Protein AF-A0A420HFD3-F1 (afdb_monomer_lite)

pLDDT: mean 81.08, std 15.09, range [28.8, 96.5]

Sequence (174 aa):
MPPNLTHLLQPLDVVIFQPLKHYRAKAIDIMVRDGLTNITKIELLGCIQEVRKKAFKVDTIRSAFKKTSIWSYNPHVVLAKIDERLAKSITPPPSECLMSSSPISTSVTLRQIWKVGSSIESVVRPGVTLTPDTVRDINRFIKWGISNTAELVQVKRDLRKTKYAERIQKTRWA

Secondary structure (DSSP, 8-state):
--TT-HHHH-HIIIIIHHHHHHHHHHHHHHHHHTT-----HHHHHHHHHHHHHHH--HHHHHHHHHHTTTTTT-HHHHHHHHHHHHHHT-PPP-----S----------HHHHHHHHHHHHHH-STT----HHHHHHHHHHHHHHHHHHHHHHHHHHHHHHHHHHHHHHHHH--

Radius of gyration: 27.76 Å; chains: 1; bounding box: 63×57×55 Å

Foldseek 3Di:
DDPPCCCQQPLCNVFQVVLLVVLLVVLVVVCVVVVNPDCDPVNSVVCNVVSCVRRDDPVSSVVSCVRSCVPVNDCVSSVVVVVVVVVVPPPPDPPPPDDDDDDPPDQDDPVVLVVLVVVLVVQVDPDHDQDPVSVVSVVVNVVNVVSNVVVVVVVVVVVVVVVVVVVVVVVVVD

Structure (mmCIF, N/CA/C/O backbone):
data_AF-A0A420HFD3-F1
#
_entry.id   AF-A0A420HFD3-F1
#
loop_
_atom_site.group_PDB
_atom_site.id
_atom_site.type_symbol
_atom_site.label_atom_id
_atom_site.label_alt_id
_atom_site.label_comp_id
_atom_site.label_asym_id
_atom_site.label_entity_id
_atom_site.label_seq_id
_atom_site.pdbx_PDB_ins_code
_atom_site.Cartn_x
_atom_site.Cartn_y
_atom_site.Cartn_z
_atom_site.occupancy
_atom_site.B_iso_or_equiv
_atom_site.auth_seq_id
_atom_site.auth_comp_id
_atom_site.auth_asym_id
_atom_site.auth_atom_id
_atom_site.pdbx_PDB_model_num
ATOM 1 N N . MET A 1 1 ? 15.062 -16.643 -8.423 1.00 75.44 1 MET A N 1
ATOM 2 C CA . MET A 1 1 ? 14.569 -15.410 -9.082 1.00 75.44 1 MET A CA 1
ATOM 3 C C . MET A 1 1 ? 15.715 -14.413 -9.131 1.00 75.44 1 MET A C 1
ATOM 5 O O . MET A 1 1 ? 16.463 -14.375 -8.160 1.00 75.44 1 MET A O 1
ATOM 9 N N . PRO A 1 2 ? 15.875 -13.652 -10.223 1.00 82.12 2 PRO A N 1
ATOM 10 C CA . PRO A 1 2 ? 16.925 -12.644 -10.326 1.00 82.12 2 PRO A CA 1
ATOM 11 C C . PRO A 1 2 ? 16.711 -11.493 -9.319 1.00 82.12 2 PRO A C 1
ATOM 13 O O . PRO A 1 2 ? 15.564 -11.205 -8.952 1.00 82.12 2 PRO A O 1
ATOM 16 N N . PRO A 1 3 ? 17.795 -10.850 -8.847 1.00 86.38 3 PRO A N 1
ATOM 17 C CA . PRO A 1 3 ? 17.723 -9.774 -7.861 1.00 8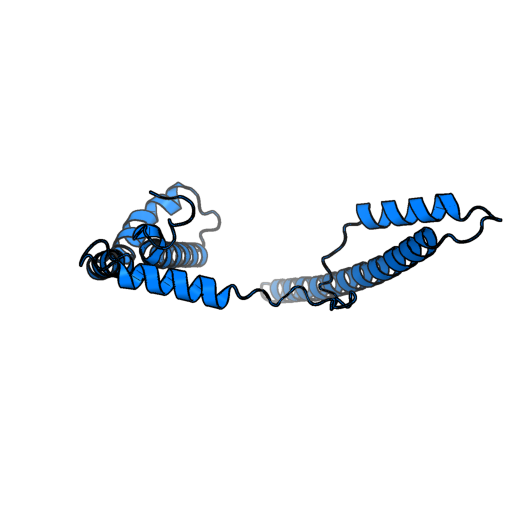6.38 3 PRO A CA 1
ATOM 18 C C . PRO A 1 3 ? 16.981 -8.551 -8.414 1.00 86.38 3 PRO A C 1
ATOM 20 O O . PRO A 1 3 ? 16.960 -8.312 -9.618 1.00 86.38 3 PRO A O 1
ATOM 23 N N . ASN A 1 4 ? 16.357 -7.774 -7.523 1.00 84.50 4 ASN A N 1
ATOM 24 C CA . ASN A 1 4 ? 15.633 -6.529 -7.825 1.00 84.50 4 ASN A CA 1
ATOM 25 C C . ASN A 1 4 ? 14.451 -6.638 -8.806 1.00 84.50 4 ASN A C 1
ATOM 27 O O . ASN A 1 4 ? 13.870 -5.617 -9.141 1.00 84.50 4 ASN A O 1
ATOM 31 N N . LEU A 1 5 ? 14.036 -7.835 -9.227 1.00 87.25 5 LEU A N 1
ATOM 32 C CA . LEU A 1 5 ? 12.932 -8.037 -10.181 1.00 87.25 5 LEU A CA 1
ATOM 33 C C . LEU A 1 5 ? 11.638 -8.559 -9.537 1.00 87.25 5 LEU A C 1
ATOM 35 O O . LEU A 1 5 ? 10.672 -8.879 -10.233 1.00 87.25 5 LEU A O 1
ATOM 39 N N . THR A 1 6 ? 11.589 -8.620 -8.205 1.00 90.75 6 THR A N 1
ATOM 40 C CA . THR A 1 6 ? 10.418 -9.063 -7.430 1.00 90.75 6 THR A CA 1
ATOM 41 C C . THR A 1 6 ? 9.153 -8.296 -7.813 1.00 90.75 6 THR A C 1
ATOM 43 O O . THR A 1 6 ? 8.145 -8.899 -8.169 1.00 90.75 6 THR A O 1
ATOM 46 N N . HIS A 1 7 ? 9.259 -6.974 -7.897 1.00 88.81 7 HIS A N 1
ATOM 47 C CA . HIS A 1 7 ? 8.175 -6.055 -8.241 1.00 88.81 7 HIS A CA 1
ATOM 48 C C . HIS A 1 7 ? 7.683 -6.138 -9.701 1.00 88.81 7 HIS A C 1
ATOM 50 O O . HIS A 1 7 ? 6.783 -5.390 -10.082 1.00 88.81 7 HIS A O 1
ATOM 56 N N . LEU A 1 8 ? 8.284 -6.988 -10.542 1.00 89.31 8 LEU A N 1
ATOM 57 C CA . LEU A 1 8 ? 7.834 -7.262 -11.915 1.00 89.31 8 LEU A CA 1
ATOM 58 C C . LEU A 1 8 ? 7.387 -8.707 -12.092 1.00 89.31 8 LEU A C 1
ATOM 60 O O . LEU A 1 8 ? 6.406 -8.967 -12.788 1.00 89.31 8 LEU A O 1
ATOM 64 N N . LEU A 1 9 ? 8.122 -9.637 -11.487 1.00 90.44 9 LEU A N 1
ATOM 65 C CA . LEU A 1 9 ? 7.956 -11.063 -11.728 1.00 90.44 9 LEU A CA 1
ATOM 66 C C . LEU A 1 9 ? 7.081 -11.745 -10.679 1.00 90.44 9 LEU A C 1
ATOM 68 O O . LEU A 1 9 ? 6.551 -12.812 -10.961 1.00 90.44 9 LEU A O 1
ATOM 72 N N . GLN A 1 10 ? 6.892 -11.168 -9.489 1.00 92.94 10 GLN A N 1
ATOM 73 C CA . GLN A 1 10 ? 6.108 -11.810 -8.433 1.00 92.94 10 GLN A CA 1
ATOM 74 C C . GLN A 1 10 ? 4.644 -11.350 -8.472 1.00 92.94 10 GLN A C 1
ATOM 76 O O . GLN A 1 10 ? 4.360 -10.195 -8.147 1.00 92.94 10 GLN A O 1
ATOM 81 N N . PRO A 1 11 ? 3.676 -12.241 -8.787 1.00 92.94 11 PRO A N 1
ATOM 82 C CA . PRO A 1 11 ? 2.254 -11.878 -8.875 1.00 92.94 11 PRO A CA 1
ATOM 83 C C . PRO A 1 11 ? 1.725 -11.274 -7.576 1.00 92.94 11 PRO A C 1
ATOM 85 O O . PRO A 1 11 ? 0.856 -10.397 -7.572 1.00 92.94 11 PRO A O 1
ATOM 88 N N . LEU A 1 12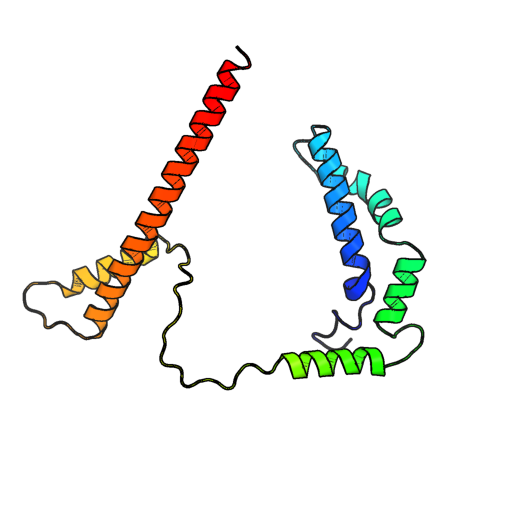 ? 2.285 -11.753 -6.464 1.00 94.00 12 LEU A N 1
ATOM 89 C CA . LEU A 1 12 ? 1.929 -11.321 -5.130 1.00 94.00 12 LEU A CA 1
ATOM 90 C C . LEU A 1 12 ? 2.257 -9.837 -4.910 1.00 94.00 12 LEU A C 1
ATOM 92 O O . LEU A 1 12 ? 1.408 -9.101 -4.413 1.00 94.00 12 LEU A O 1
ATOM 96 N N . ASP A 1 13 ? 3.437 -9.396 -5.351 1.00 92.88 13 ASP A N 1
ATOM 97 C CA . ASP A 1 13 ? 3.896 -8.012 -5.215 1.00 92.88 13 ASP A CA 1
ATOM 98 C C . ASP A 1 13 ? 3.242 -7.084 -6.252 1.00 92.88 13 ASP A C 1
ATOM 100 O O . ASP A 1 13 ? 2.779 -5.996 -5.918 1.00 92.88 13 ASP A O 1
ATOM 104 N N . VAL A 1 14 ? 3.093 -7.553 -7.498 1.00 90.81 14 VAL A N 1
ATOM 105 C CA . VAL A 1 14 ? 2.553 -6.749 -8.611 1.00 90.81 14 VAL A CA 1
ATOM 106 C C . VAL A 1 14 ? 1.066 -6.431 -8.458 1.00 90.81 14 VAL A C 1
ATOM 108 O O . VAL A 1 14 ? 0.621 -5.368 -8.891 1.00 90.81 14 VAL A O 1
ATOM 111 N N . VAL A 1 15 ? 0.269 -7.355 -7.911 1.00 93.56 15 VAL A N 1
ATOM 112 C CA . VAL A 1 15 ? -1.198 -7.204 -7.904 1.00 93.56 15 VAL A CA 1
ATOM 113 C C . VAL A 1 15 ? -1.838 -7.503 -6.563 1.00 93.56 15 VAL A C 1
ATOM 115 O O . VAL A 1 15 ? -2.754 -6.786 -6.190 1.00 93.56 15 VAL A O 1
ATOM 118 N N . ILE A 1 16 ? -1.425 -8.548 -5.846 1.00 94.69 16 ILE A N 1
ATOM 119 C CA . ILE A 1 16 ? -2.224 -9.086 -4.729 1.00 94.69 16 ILE A CA 1
ATOM 120 C C . ILE A 1 16 ? -2.005 -8.305 -3.423 1.00 94.69 16 ILE A C 1
ATOM 122 O O . ILE A 1 16 ? -2.946 -8.113 -2.648 1.00 94.69 16 ILE A O 1
ATOM 126 N N . PHE A 1 17 ? -0.796 -7.804 -3.164 1.00 94.69 17 PHE A N 1
ATOM 127 C CA . PHE A 1 17 ? -0.513 -7.061 -1.936 1.00 94.69 17 PHE A CA 1
ATOM 128 C C . PHE A 1 17 ? -1.200 -5.699 -1.869 1.00 94.69 17 PHE A C 1
ATOM 130 O O . PHE A 1 17 ? -1.524 -5.250 -0.771 1.00 94.69 17 PHE A O 1
ATOM 137 N N . GLN A 1 18 ? -1.485 -5.057 -3.001 1.00 94.31 18 GLN A N 1
ATOM 138 C CA . GLN A 1 18 ? -2.229 -3.796 -3.026 1.00 94.31 18 GLN A CA 1
ATOM 139 C C . GLN A 1 18 ? -3.657 -3.928 -2.441 1.00 94.31 18 GLN A C 1
ATOM 141 O O . GLN A 1 18 ? -3.950 -3.247 -1.454 1.00 94.31 18 GLN A O 1
ATOM 146 N N . PRO A 1 19 ? -4.551 -4.796 -2.960 1.00 95.75 19 PRO A N 1
ATOM 147 C CA . PRO A 1 19 ? -5.878 -5.000 -2.393 1.00 95.75 19 PRO A CA 1
ATOM 148 C C . PRO A 1 19 ? -5.809 -5.593 -0.985 1.00 95.75 19 PRO A C 1
ATOM 150 O O . PRO A 1 19 ? -6.621 -5.223 -0.142 1.00 95.75 19 PRO A O 1
ATOM 153 N N . LEU A 1 20 ? -4.821 -6.444 -0.680 1.00 95.69 20 LEU A N 1
ATOM 154 C CA . LEU A 1 20 ? -4.632 -6.958 0.678 1.00 95.69 20 LEU A CA 1
ATOM 155 C C . LEU A 1 20 ? -4.367 -5.828 1.686 1.00 95.69 20 LEU A C 1
ATOM 157 O O . LEU A 1 20 ? -5.021 -5.774 2.727 1.00 95.69 20 LEU A O 1
ATOM 161 N N . LYS A 1 21 ? -3.450 -4.903 1.365 1.00 95.31 21 LYS A N 1
ATOM 162 C CA . LYS A 1 21 ? -3.168 -3.711 2.182 1.00 95.31 21 LYS A CA 1
ATOM 163 C C . LYS A 1 21 ? -4.408 -2.829 2.313 1.00 95.31 21 LYS A C 1
ATOM 165 O O . LYS A 1 21 ? -4.725 -2.403 3.419 1.00 95.31 21 LYS A O 1
ATOM 170 N N . HIS A 1 22 ? -5.133 -2.611 1.214 1.00 96.19 22 HIS A N 1
ATOM 171 C CA . HIS A 1 22 ? -6.353 -1.806 1.204 1.00 96.19 22 HIS A CA 1
ATOM 172 C C . HIS A 1 22 ? -7.445 -2.388 2.114 1.00 96.19 22 HIS A C 1
ATOM 174 O O . HIS A 1 22 ? -7.942 -1.698 3.001 1.00 96.19 22 HIS A O 1
ATOM 180 N N . TYR A 1 23 ? -7.801 -3.664 1.945 1.00 96.50 23 TYR A N 1
ATOM 181 C CA . TYR A 1 23 ? -8.852 -4.290 2.748 1.00 96.50 23 TYR A CA 1
ATOM 182 C C . TYR A 1 23 ? -8.451 -4.460 4.209 1.00 96.50 23 TYR A C 1
ATOM 184 O O . TYR A 1 23 ? -9.307 -4.336 5.081 1.00 96.50 23 TYR A O 1
ATOM 192 N N . ARG A 1 24 ? -7.163 -4.683 4.490 1.00 94.94 24 ARG A N 1
ATOM 193 C CA . ARG A 1 24 ? -6.641 -4.662 5.857 1.00 94.94 24 ARG A CA 1
ATOM 194 C C . ARG A 1 24 ? -6.822 -3.288 6.498 1.00 94.94 24 ARG A C 1
ATOM 196 O O . ARG A 1 24 ? -7.348 -3.212 7.601 1.00 94.94 24 ARG A O 1
ATOM 203 N N . ALA A 1 25 ? -6.397 -2.222 5.821 1.00 94.44 25 ALA A N 1
ATOM 204 C CA . ALA A 1 25 ? -6.552 -0.859 6.325 1.00 94.44 25 ALA A CA 1
ATOM 205 C C . ALA A 1 25 ? -8.031 -0.519 6.555 1.00 94.44 25 ALA A C 1
ATOM 207 O O . ALA A 1 25 ? -8.375 0.041 7.586 1.00 94.44 25 ALA A O 1
ATOM 208 N N . LYS A 1 26 ? -8.913 -0.951 5.645 1.00 95.69 26 LYS A N 1
ATOM 209 C CA . LYS A 1 26 ? -10.364 -0.794 5.791 1.00 95.69 26 LYS A CA 1
ATOM 210 C C . LYS A 1 26 ? -10.931 -1.558 6.991 1.00 95.69 26 LYS A C 1
ATOM 212 O O . LYS A 1 26 ? -11.787 -1.026 7.683 1.00 95.69 26 LYS A O 1
ATOM 217 N N . ALA A 1 27 ? -10.488 -2.793 7.234 1.00 93.94 27 ALA A N 1
ATOM 218 C CA . ALA A 1 27 ? -10.927 -3.567 8.396 1.00 93.94 27 ALA A CA 1
ATOM 219 C C . ALA A 1 27 ? -10.497 -2.893 9.707 1.00 93.94 27 ALA A C 1
ATOM 221 O O . ALA A 1 27 ? -11.308 -2.749 10.612 1.00 93.94 27 ALA A O 1
ATOM 222 N N . ILE A 1 28 ? -9.254 -2.409 9.759 1.00 92.94 28 ILE A N 1
ATOM 223 C CA . ILE A 1 28 ? -8.730 -1.638 10.890 1.00 92.94 28 ILE A CA 1
ATOM 224 C C . ILE A 1 28 ? -9.542 -0.355 11.113 1.00 92.94 28 ILE A C 1
ATOM 226 O O . ILE A 1 28 ? -9.924 -0.081 12.243 1.00 92.94 28 ILE A O 1
ATOM 230 N N . ASP A 1 29 ? -9.845 0.402 10.056 1.00 93.56 29 ASP A N 1
ATOM 231 C CA . ASP A 1 29 ? -10.634 1.638 10.159 1.00 93.56 29 ASP A CA 1
ATOM 232 C C . ASP A 1 29 ? -12.033 1.383 10.742 1.00 93.56 29 ASP A C 1
ATOM 234 O O . ASP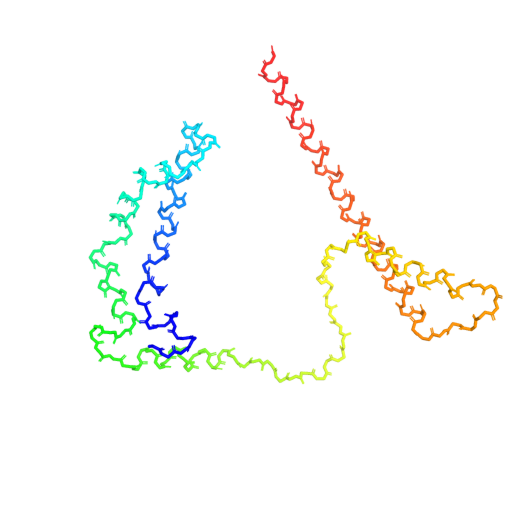 A 1 29 ? -12.487 2.130 11.601 1.00 93.56 29 ASP A O 1
ATOM 238 N N . ILE A 1 30 ? -12.693 0.294 10.335 1.00 92.69 30 ILE A N 1
ATOM 239 C CA . ILE A 1 30 ? -13.993 -0.106 10.896 1.00 92.69 30 ILE A CA 1
ATOM 240 C C . ILE A 1 30 ? -13.860 -0.432 12.388 1.00 92.69 30 ILE A C 1
ATOM 242 O O . ILE A 1 30 ? -14.603 0.116 13.192 1.00 92.69 30 ILE A O 1
ATOM 246 N N . MET A 1 31 ? -12.869 -1.242 12.773 1.00 91.50 31 MET A N 1
ATOM 247 C CA . MET A 1 31 ? -12.643 -1.605 14.178 1.00 91.50 31 MET A CA 1
ATOM 248 C C . MET A 1 31 ? -12.392 -0.375 15.060 1.00 91.50 31 MET A C 1
ATOM 250 O O . MET A 1 31 ? -12.934 -0.276 16.156 1.00 91.50 31 MET A O 1
ATOM 254 N N . VAL A 1 32 ? -11.612 0.594 14.570 1.00 93.06 32 VAL A N 1
ATOM 255 C CA . VAL A 1 32 ? -11.369 1.855 15.288 1.00 93.06 32 VAL A CA 1
ATOM 256 C C . VAL A 1 32 ? -12.661 2.661 15.446 1.00 93.06 32 VAL A C 1
ATOM 258 O O . VAL A 1 32 ? -12.906 3.214 16.518 1.00 93.06 32 VAL A O 1
ATOM 261 N N . ARG A 1 33 ? -13.510 2.716 14.411 1.00 93.12 33 ARG A N 1
ATOM 262 C CA . ARG A 1 33 ? -14.812 3.407 14.468 1.00 93.12 33 ARG A CA 1
ATOM 263 C C . ARG A 1 33 ? -15.797 2.746 15.428 1.00 93.12 33 ARG A C 1
ATOM 265 O O . ARG A 1 33 ? -16.564 3.462 16.062 1.00 93.12 33 ARG A O 1
ATOM 272 N N . ASP A 1 34 ? -15.725 1.428 15.584 1.00 91.75 34 ASP A N 1
ATOM 273 C CA . ASP A 1 34 ? -16.541 0.658 16.533 1.00 91.75 34 ASP A CA 1
ATOM 274 C C . ASP A 1 34 ? -16.057 0.800 17.995 1.00 91.75 34 ASP A C 1
ATOM 276 O O . ASP A 1 34 ? -16.592 0.164 18.901 1.00 91.75 34 ASP A O 1
ATOM 280 N N . GLY A 1 35 ? -15.058 1.655 18.253 1.00 89.81 35 GLY A N 1
ATOM 281 C CA . GLY A 1 35 ? -14.574 1.981 19.597 1.00 89.81 35 GLY A CA 1
ATOM 282 C C . GLY A 1 35 ? -13.382 1.146 20.060 1.00 89.81 35 GLY A C 1
ATOM 283 O O . GLY A 1 35 ? -12.978 1.237 21.221 1.00 89.81 35 GLY A O 1
ATOM 284 N N . LEU A 1 36 ? -12.780 0.351 19.170 1.00 88.25 36 LEU A N 1
ATOM 285 C CA . LEU A 1 36 ? -11.609 -0.450 19.499 1.00 88.25 36 LEU A CA 1
ATOM 286 C C . LEU A 1 36 ? -10.354 0.436 19.562 1.00 88.25 36 LEU A C 1
ATOM 288 O O . LEU A 1 36 ? -9.794 0.844 18.545 1.00 88.25 36 LEU A O 1
ATOM 292 N N . THR A 1 37 ? -9.896 0.732 20.777 1.00 85.00 37 THR A N 1
ATOM 293 C CA . THR A 1 37 ? -8.749 1.626 21.022 1.00 85.00 37 THR A CA 1
ATOM 294 C C . THR A 1 37 ? -7.395 0.941 20.847 1.00 85.00 37 THR A C 1
ATOM 296 O O . THR A 1 37 ? -6.421 1.597 20.485 1.00 85.00 37 THR A O 1
ATOM 299 N N . ASN A 1 38 ? -7.326 -0.378 21.062 1.00 86.62 38 ASN A N 1
ATOM 300 C CA . ASN A 1 38 ? -6.100 -1.167 20.967 1.00 86.62 38 ASN A CA 1
ATOM 301 C C . ASN A 1 38 ? -6.279 -2.358 20.023 1.00 86.62 38 ASN A C 1
ATOM 303 O O . ASN A 1 38 ? -6.890 -3.366 20.373 1.00 86.62 38 ASN A O 1
ATOM 307 N N . ILE A 1 39 ? -5.681 -2.271 18.835 1.00 87.38 39 ILE A N 1
ATOM 308 C CA . ILE A 1 39 ? -5.661 -3.380 17.877 1.00 87.38 39 ILE A CA 1
ATOM 309 C C . ILE A 1 39 ? -4.499 -4.304 18.228 1.00 87.38 39 ILE A C 1
ATOM 311 O O . ILE A 1 39 ? -3.339 -4.037 17.909 1.00 87.38 39 ILE A O 1
ATOM 315 N N . THR A 1 40 ? -4.817 -5.407 18.896 1.00 90.88 40 THR A N 1
ATOM 316 C CA . THR A 1 40 ? -3.839 -6.446 19.226 1.00 90.88 40 THR A CA 1
ATOM 317 C C . THR A 1 40 ? -3.703 -7.466 18.092 1.00 90.88 40 THR A C 1
ATOM 319 O O . THR A 1 40 ? -4.419 -7.446 17.087 1.00 90.88 40 THR A O 1
ATOM 322 N N . LYS A 1 41 ? -2.770 -8.412 18.248 1.00 91.06 41 LYS A N 1
ATOM 323 C CA . LYS A 1 41 ? -2.597 -9.524 17.303 1.00 91.06 41 LYS A CA 1
ATOM 324 C C . LYS A 1 41 ? -3.878 -10.357 17.140 1.00 91.06 41 LYS A C 1
ATOM 326 O O . LYS A 1 41 ? -4.104 -10.873 16.052 1.00 91.06 41 LYS A O 1
ATOM 331 N N . ILE A 1 42 ? -4.698 -10.476 18.188 1.00 91.19 42 ILE A N 1
ATOM 332 C CA . ILE A 1 42 ? -5.938 -11.268 18.177 1.00 91.19 42 ILE A CA 1
ATOM 333 C C . ILE A 1 42 ? -6.958 -10.632 17.232 1.00 91.19 42 ILE A C 1
ATOM 335 O O . ILE A 1 42 ? -7.450 -11.298 16.330 1.00 91.19 42 ILE A O 1
ATOM 339 N N . GLU A 1 43 ? -7.171 -9.327 17.360 1.00 88.94 43 GLU A N 1
ATOM 340 C CA . GLU A 1 43 ? -8.068 -8.533 16.510 1.00 88.94 43 GLU A CA 1
ATOM 341 C C . GLU A 1 43 ? -7.655 -8.594 15.039 1.00 88.94 43 GLU A C 1
ATOM 343 O O . GLU A 1 43 ? -8.458 -8.813 14.125 1.00 88.94 43 GLU A O 1
ATOM 348 N N . LEU A 1 44 ? -6.345 -8.500 14.804 1.00 88.56 44 LEU A N 1
ATOM 349 C CA . LEU A 1 44 ? -5.799 -8.656 13.469 1.00 88.56 44 LEU A CA 1
ATOM 350 C C . LEU A 1 44 ? -6.047 -10.062 12.897 1.00 88.56 44 LEU A C 1
ATOM 352 O O . LEU A 1 44 ? -6.352 -10.198 11.711 1.00 88.56 44 LEU A O 1
ATOM 356 N N . LEU A 1 45 ? -5.884 -11.108 13.709 1.00 92.94 45 LEU A N 1
ATOM 357 C CA . LEU A 1 45 ? -6.154 -12.485 13.296 1.00 92.94 45 LEU A CA 1
ATOM 358 C C . LEU A 1 45 ? -7.652 -12.726 13.076 1.00 92.94 45 LEU A C 1
ATOM 360 O O . LEU A 1 45 ? -8.001 -13.450 12.147 1.00 92.94 45 LEU A O 1
ATOM 364 N N . GLY A 1 46 ? -8.525 -12.073 13.846 1.00 91.75 46 GLY A N 1
ATOM 365 C CA . GLY A 1 46 ? -9.976 -12.148 13.680 1.00 91.75 46 GLY A CA 1
ATOM 366 C C . GLY A 1 46 ? -10.436 -11.651 12.310 1.00 91.75 46 GLY A C 1
ATOM 367 O O . GLY A 1 46 ? -11.253 -12.292 11.653 1.00 91.75 46 GLY A O 1
ATOM 368 N N . CYS A 1 47 ? -9.849 -10.560 11.808 1.00 92.31 47 CYS A N 1
ATOM 369 C CA . CYS A 1 47 ? -10.227 -10.007 10.505 1.00 92.31 47 CYS A CA 1
ATOM 370 C C . CYS A 1 47 ? -9.432 -10.571 9.308 1.00 92.31 47 CYS A C 1
ATOM 37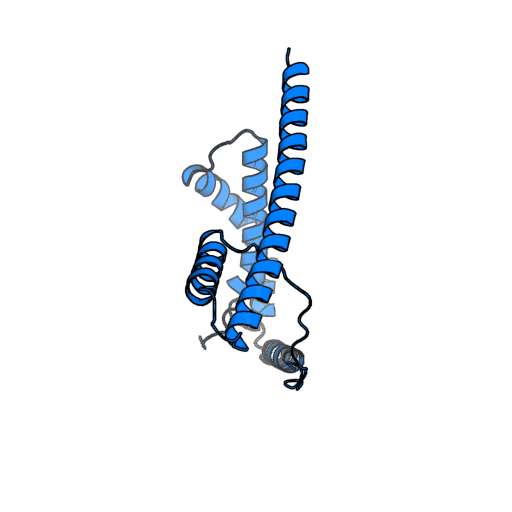2 O O . CYS A 1 47 ? -9.810 -10.334 8.155 1.00 92.31 47 CYS A O 1
ATOM 374 N N . ILE A 1 48 ? -8.349 -11.335 9.526 1.00 93.94 48 ILE A N 1
ATOM 375 C CA . ILE A 1 48 ? -7.439 -11.735 8.437 1.00 93.94 48 ILE A CA 1
ATOM 376 C C . ILE A 1 48 ? -8.103 -12.631 7.387 1.00 93.94 48 ILE A C 1
ATOM 378 O O . ILE A 1 48 ? -7.788 -12.517 6.201 1.00 93.94 48 ILE A O 1
ATOM 382 N N . GLN A 1 49 ? -9.021 -13.512 7.797 1.00 95.25 49 GLN A N 1
ATOM 383 C CA . GLN A 1 49 ? -9.723 -14.402 6.871 1.00 95.25 49 GLN A CA 1
ATOM 384 C C . GLN A 1 49 ? -10.629 -13.609 5.92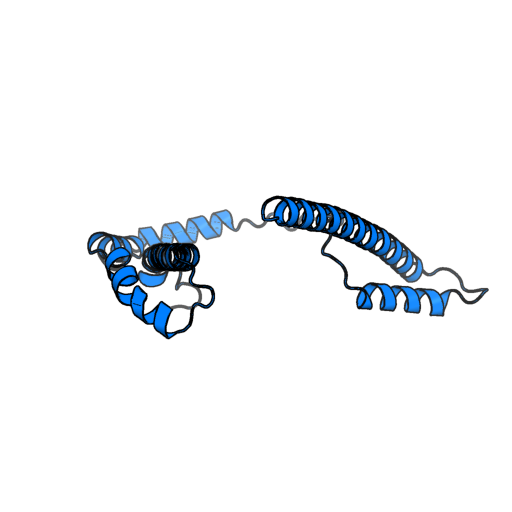6 1.00 95.25 49 GLN A C 1
ATOM 386 O O . GLN A 1 49 ? -10.572 -13.801 4.713 1.00 95.25 49 GLN A O 1
ATOM 391 N N . GLU A 1 50 ? -11.392 -12.657 6.459 1.00 94.56 50 GLU A N 1
ATOM 392 C CA . GLU A 1 50 ? -12.280 -11.801 5.669 1.00 94.56 50 GLU A CA 1
ATOM 393 C C . GLU A 1 50 ? -11.504 -10.877 4.727 1.00 94.56 50 GLU A C 1
ATOM 395 O O . GLU A 1 50 ? -11.853 -10.722 3.554 1.00 94.56 50 GLU A O 1
ATOM 400 N N . VAL A 1 51 ? -10.389 -10.317 5.200 1.00 96.25 51 VAL A N 1
ATOM 401 C CA . VAL A 1 51 ? -9.473 -9.531 4.364 1.00 96.25 51 VAL A CA 1
ATOM 402 C C . VAL A 1 51 ? -8.910 -10.380 3.220 1.00 96.25 51 VAL A C 1
ATOM 404 O O . VAL A 1 51 ? -8.871 -9.921 2.075 1.00 96.25 51 VAL A O 1
ATOM 407 N N . ARG A 1 52 ? -8.522 -11.635 3.491 1.00 95.44 52 ARG A N 1
ATOM 408 C CA . ARG A 1 52 ? -8.035 -12.563 2.461 1.00 95.44 52 ARG A CA 1
ATOM 409 C C . ARG A 1 52 ? -9.117 -12.891 1.435 1.00 95.44 52 ARG A C 1
ATOM 411 O O . ARG A 1 52 ? -8.842 -12.765 0.248 1.00 95.44 52 ARG A O 1
ATOM 418 N N . LYS A 1 53 ? -10.342 -13.224 1.854 1.00 95.44 53 LYS A N 1
ATOM 419 C CA . LYS A 1 53 ? -11.463 -13.491 0.931 1.00 95.44 53 LYS A CA 1
ATOM 420 C C . LYS A 1 53 ? -11.723 -12.314 -0.017 1.00 95.44 53 LYS A C 1
ATOM 422 O O . LYS A 1 53 ? -11.990 -12.514 -1.198 1.00 95.44 53 LYS A O 1
ATOM 427 N N . LYS A 1 54 ? -11.594 -11.078 0.478 1.00 94.69 54 LYS A N 1
ATOM 428 C CA . LYS A 1 54 ? -11.777 -9.862 -0.333 1.00 94.69 54 LYS A CA 1
ATOM 429 C C . LYS A 1 54 ? -10.618 -9.599 -1.298 1.00 94.69 54 LYS A C 1
ATOM 431 O O . LYS A 1 54 ? -10.862 -9.155 -2.420 1.00 94.69 54 LYS A O 1
ATOM 436 N N . ALA A 1 55 ? -9.378 -9.860 -0.881 1.00 95.00 55 ALA A N 1
ATOM 437 C CA . ALA A 1 55 ? -8.184 -9.605 -1.688 1.00 95.00 55 ALA A CA 1
ATOM 438 C C . ALA A 1 55 ? -7.906 -10.702 -2.735 1.00 95.00 55 ALA A C 1
ATOM 440 O O . ALA A 1 55 ? -7.585 -10.397 -3.884 1.00 95.00 55 ALA A O 1
ATOM 441 N N . PHE A 1 56 ? -8.053 -11.974 -2.358 1.00 95.25 56 PHE A N 1
ATOM 442 C CA . PHE A 1 56 ? -7.723 -13.147 -3.173 1.00 95.25 56 PHE A CA 1
ATOM 443 C C . PHE A 1 56 ? -8.923 -13.634 -3.994 1.00 95.25 56 PHE A C 1
ATOM 445 O O . PHE A 1 56 ? -9.358 -14.778 -3.879 1.00 95.25 56 PHE A O 1
ATOM 452 N N . LYS A 1 57 ? -9.466 -12.764 -4.846 1.00 95.31 57 LYS A N 1
ATOM 453 C CA . LYS A 1 57 ? -10.481 -13.173 -5.827 1.00 95.31 57 LYS A CA 1
ATOM 454 C C . LYS A 1 57 ? -9.832 -13.931 -6.980 1.00 95.31 57 LYS A C 1
ATOM 456 O O . LYS A 1 57 ? -8.705 -13.617 -7.366 1.00 95.31 57 LYS A O 1
ATOM 461 N N . VAL A 1 58 ? -10.571 -14.868 -7.576 1.00 95.31 58 VAL A N 1
ATOM 462 C CA . VAL A 1 58 ? -10.116 -15.640 -8.747 1.00 95.31 58 VAL A CA 1
ATOM 463 C C . VAL A 1 58 ? -9.648 -14.706 -9.866 1.00 95.31 58 VAL A C 1
ATOM 465 O O . VAL A 1 58 ? -8.559 -14.896 -10.404 1.00 95.31 58 VAL A O 1
ATOM 468 N N . ASP A 1 59 ? -10.396 -13.640 -10.149 1.00 93.94 59 ASP A N 1
ATOM 469 C CA . ASP A 1 59 ? -10.032 -12.663 -11.183 1.00 93.94 59 ASP A CA 1
ATOM 470 C C . ASP A 1 59 ? -8.755 -11.890 -10.844 1.00 93.94 59 ASP A C 1
ATOM 472 O O . ASP A 1 59 ? -7.898 -11.701 -11.708 1.00 93.94 59 ASP A O 1
ATOM 476 N N . THR A 1 60 ? -8.577 -11.498 -9.576 1.00 93.50 60 THR A N 1
ATOM 477 C CA . THR A 1 60 ? -7.356 -10.830 -9.101 1.00 93.50 60 THR A CA 1
ATOM 478 C C . THR A 1 60 ? -6.145 -11.738 -9.276 1.00 93.50 60 THR A C 1
ATOM 480 O O . THR A 1 60 ? -5.109 -11.287 -9.760 1.00 93.50 60 THR A O 1
ATOM 483 N N . ILE A 1 61 ? -6.278 -13.022 -8.930 1.00 93.94 61 ILE A N 1
ATOM 484 C CA . ILE A 1 61 ? -5.216 -14.020 -9.083 1.00 93.94 61 ILE A CA 1
ATOM 485 C C . ILE A 1 61 ? -4.892 -14.204 -10.569 1.00 93.94 61 ILE A C 1
ATOM 487 O O . ILE A 1 61 ? -3.741 -14.037 -10.966 1.00 93.94 61 ILE A O 1
ATOM 491 N N . ARG A 1 62 ? -5.892 -14.449 -11.424 1.00 94.00 62 ARG A N 1
ATOM 492 C CA . ARG A 1 62 ? -5.691 -14.602 -12.878 1.00 94.00 62 ARG A CA 1
ATOM 493 C C . ARG A 1 62 ? -5.030 -13.367 -13.492 1.00 94.00 62 ARG A C 1
ATOM 495 O O . ARG A 1 62 ? -4.077 -13.492 -14.259 1.00 94.00 62 ARG A O 1
ATOM 502 N N . SER A 1 63 ? -5.482 -12.173 -13.111 1.00 92.00 63 SER A N 1
ATOM 503 C CA . SER A 1 63 ? -4.872 -10.908 -13.525 1.00 92.00 63 SER A CA 1
ATOM 504 C C . SER A 1 63 ? -3.427 -10.778 -13.034 1.00 92.00 63 SER A C 1
ATOM 506 O O . SER A 1 63 ? -2.592 -10.245 -13.760 1.00 92.00 63 SER A O 1
ATOM 508 N N . ALA A 1 64 ? -3.113 -11.242 -11.822 1.00 93.56 64 ALA A N 1
ATOM 509 C CA . ALA A 1 64 ? -1.760 -11.209 -11.276 1.00 93.56 64 ALA A CA 1
ATOM 510 C C . ALA A 1 64 ? -0.793 -12.036 -12.124 1.00 93.56 64 ALA A C 1
ATOM 512 O O . ALA A 1 64 ? 0.221 -11.508 -12.576 1.00 93.56 64 ALA A O 1
ATOM 513 N N . PHE A 1 65 ? -1.153 -13.286 -12.418 1.00 92.81 65 PHE A N 1
ATOM 514 C CA . PHE A 1 65 ? -0.337 -14.173 -13.248 1.00 92.81 65 PHE A CA 1
ATOM 515 C C . PHE A 1 65 ? -0.219 -13.701 -14.704 1.00 92.81 65 PHE A C 1
ATOM 517 O O . PHE A 1 65 ? 0.837 -13.869 -15.314 1.00 92.81 65 PHE A O 1
ATOM 524 N N . LYS A 1 66 ? -1.267 -13.065 -15.247 1.00 91.25 66 LYS A N 1
ATOM 525 C CA . LYS A 1 66 ? -1.228 -12.444 -16.579 1.00 91.25 66 LYS A CA 1
ATOM 526 C C . LYS A 1 66 ? -0.295 -11.230 -16.612 1.00 91.25 66 LYS A C 1
ATOM 528 O O . LYS A 1 66 ? 0.492 -11.077 -17.538 1.00 91.25 66 LYS A O 1
ATOM 533 N N . LYS A 1 67 ? -0.341 -10.362 -15.593 1.00 89.62 67 LYS A N 1
ATOM 534 C CA . LYS A 1 67 ? 0.488 -9.141 -15.522 1.00 89.62 67 LYS A CA 1
ATOM 535 C C . LYS A 1 67 ? 1.977 -9.418 -15.326 1.00 89.62 67 LYS A C 1
ATOM 537 O O . LYS A 1 67 ? 2.786 -8.598 -15.761 1.00 89.62 67 LYS A O 1
ATOM 542 N N . THR A 1 68 ? 2.323 -10.528 -14.678 1.00 91.00 68 THR A N 1
ATOM 543 C CA . THR A 1 68 ? 3.708 -11.008 -14.565 1.00 91.00 68 THR A CA 1
ATOM 544 C C . THR A 1 68 ? 4.131 -11.882 -15.741 1.00 91.00 68 THR A C 1
ATOM 546 O O . THR A 1 68 ? 5.274 -12.322 -15.783 1.00 91.00 68 THR A O 1
ATOM 549 N N . SER A 1 69 ? 3.224 -12.134 -16.694 1.00 89.81 69 SER A N 1
ATOM 550 C CA . SER A 1 69 ? 3.442 -13.006 -17.856 1.00 89.81 69 SER A CA 1
ATOM 551 C C . SER A 1 69 ? 3.923 -14.413 -17.501 1.00 89.81 69 SER A C 1
ATOM 553 O O . SER A 1 69 ? 4.593 -15.063 -18.297 1.00 89.81 69 SER A O 1
ATOM 555 N N . ILE A 1 70 ? 3.570 -14.889 -16.303 1.00 87.19 70 ILE A N 1
ATOM 556 C CA . ILE A 1 70 ? 3.810 -16.275 -15.888 1.00 87.19 70 ILE A CA 1
ATOM 557 C C . ILE A 1 70 ? 2.763 -17.187 -16.532 1.00 87.19 70 ILE A C 1
ATOM 559 O O . ILE A 1 70 ? 3.095 -18.270 -17.002 1.00 87.19 70 ILE A O 1
ATOM 563 N N . TRP A 1 71 ? 1.500 -16.746 -16.567 1.00 81.94 71 TRP A N 1
ATOM 564 C CA . TRP A 1 71 ? 0.405 -17.469 -17.215 1.00 81.94 71 TRP A CA 1
ATOM 565 C C . TRP A 1 71 ? -0.127 -16.653 -18.393 1.00 81.94 71 TRP A C 1
ATOM 567 O O . TRP A 1 71 ? -0.430 -15.473 -18.230 1.00 81.94 71 TRP A O 1
ATOM 577 N N . SER A 1 72 ? -0.213 -17.300 -19.561 1.00 81.44 72 SER A N 1
ATOM 578 C CA . SER A 1 72 ? 0.125 -16.750 -20.887 1.00 81.44 72 SER A CA 1
ATOM 579 C C . SER A 1 72 ? 1.568 -16.242 -20.920 1.00 81.44 72 SER A C 1
ATOM 581 O O . SER A 1 72 ? 1.822 -15.059 -20.691 1.00 81.44 72 SER A O 1
ATOM 583 N N . TYR A 1 73 ? 2.512 -17.160 -21.146 1.00 86.19 73 TYR A N 1
ATOM 584 C CA . TYR A 1 73 ? 3.934 -16.839 -21.226 1.00 86.19 73 TYR A CA 1
ATOM 585 C C . TYR A 1 73 ? 4.184 -15.851 -22.370 1.00 86.19 73 TYR A C 1
ATOM 587 O O . TYR A 1 73 ? 4.097 -16.206 -23.543 1.00 86.19 73 TYR A O 1
ATOM 595 N N . ASN A 1 74 ? 4.444 -14.594 -22.015 1.00 86.75 74 ASN A N 1
ATOM 596 C CA . ASN A 1 74 ? 4.749 -13.523 -22.956 1.00 86.75 74 ASN A CA 1
ATOM 597 C C . ASN A 1 74 ? 5.801 -12.578 -22.348 1.00 86.75 74 ASN A C 1
ATOM 599 O O . ASN A 1 74 ? 5.451 -11.603 -21.677 1.00 86.75 74 ASN A O 1
ATOM 603 N N . PRO A 1 75 ? 7.100 -12.839 -22.566 1.00 86.31 75 PRO A N 1
ATOM 604 C CA . PRO A 1 75 ? 8.168 -12.058 -21.947 1.00 86.31 75 PRO A CA 1
ATOM 605 C C . PRO A 1 75 ? 8.160 -10.588 -22.384 1.00 86.31 75 PRO A C 1
ATOM 607 O O . PRO A 1 75 ? 8.588 -9.727 -21.616 1.00 86.31 75 PRO A O 1
ATOM 610 N N . HIS A 1 76 ? 7.608 -10.274 -23.562 1.00 89.06 76 HIS A N 1
ATOM 611 C CA . HIS A 1 76 ? 7.572 -8.917 -24.106 1.00 89.06 76 HIS A CA 1
ATOM 612 C C . HIS A 1 76 ? 6.844 -7.931 -23.181 1.00 89.06 76 HIS A C 1
ATOM 614 O O . HIS A 1 76 ? 7.224 -6.770 -23.083 1.00 89.06 76 HIS A O 1
ATOM 620 N N . VAL A 1 77 ? 5.816 -8.377 -22.456 1.00 86.19 77 VAL A N 1
ATOM 621 C CA . VAL A 1 77 ? 5.061 -7.513 -21.530 1.00 86.19 77 VAL A CA 1
ATOM 622 C C . VAL A 1 77 ? 5.921 -7.067 -20.344 1.00 86.19 77 VAL A C 1
ATOM 624 O O . VAL A 1 77 ? 5.749 -5.963 -19.827 1.00 86.19 77 VAL A O 1
ATOM 627 N N . VAL A 1 78 ? 6.836 -7.925 -19.887 1.00 87.88 78 VAL A N 1
ATOM 628 C CA . VAL A 1 78 ? 7.754 -7.607 -18.787 1.00 87.88 78 VAL A CA 1
ATOM 629 C C . VAL A 1 78 ? 8.958 -6.825 -19.306 1.00 87.88 78 VAL A C 1
ATOM 631 O O . VAL A 1 78 ? 9.336 -5.840 -18.678 1.00 87.88 78 VAL A O 1
ATOM 634 N N . LEU A 1 79 ? 9.508 -7.210 -20.461 1.00 90.44 79 LEU A N 1
ATOM 635 C CA . LEU A 1 79 ? 10.623 -6.511 -21.105 1.00 90.44 79 LEU A CA 1
ATOM 636 C C . LEU A 1 79 ? 10.257 -5.064 -21.447 1.00 90.44 79 LEU A C 1
ATOM 638 O O . LEU A 1 79 ? 10.962 -4.158 -21.023 1.00 90.44 79 LEU A O 1
ATOM 642 N N . ALA A 1 80 ? 9.083 -4.827 -22.037 1.00 89.88 80 ALA A N 1
ATOM 643 C CA . ALA A 1 80 ? 8.610 -3.475 -22.330 1.00 89.88 80 ALA A CA 1
ATOM 644 C C . ALA A 1 80 ? 8.527 -2.584 -21.076 1.00 89.88 80 ALA A C 1
ATOM 646 O O . ALA A 1 80 ? 8.814 -1.395 -21.146 1.00 89.88 80 ALA A O 1
ATOM 647 N N . LYS A 1 81 ? 8.181 -3.143 -19.904 1.00 87.88 81 LYS A N 1
ATOM 648 C CA . LYS A 1 81 ? 8.192 -2.396 -18.630 1.00 87.88 81 LYS A CA 1
ATOM 649 C C . LYS A 1 81 ? 9.602 -2.086 -18.136 1.00 87.88 81 LYS A C 1
ATOM 651 O O . LYS A 1 81 ? 9.790 -1.080 -17.454 1.00 87.88 81 LYS A O 1
ATOM 656 N N . ILE A 1 82 ? 10.562 -2.971 -18.396 1.00 88.88 82 ILE A N 1
ATOM 657 C CA . ILE A 1 82 ? 11.971 -2.736 -18.070 1.00 88.88 82 ILE A CA 1
ATOM 658 C C . ILE A 1 82 ? 12.500 -1.617 -18.968 1.00 88.88 82 ILE A C 1
ATOM 660 O O . ILE A 1 82 ? 13.052 -0.653 -18.445 1.00 88.88 82 ILE A O 1
ATOM 664 N N . ASP A 1 83 ? 12.232 -1.691 -20.272 1.00 89.38 83 ASP A N 1
ATOM 665 C CA . ASP A 1 83 ? 12.634 -0.680 -21.252 1.00 89.38 83 ASP A CA 1
ATOM 666 C C . ASP A 1 83 ? 11.991 0.678 -20.955 1.00 89.38 83 ASP A C 1
ATOM 668 O O . ASP A 1 83 ? 12.678 1.694 -20.924 1.00 89.38 83 ASP A O 1
ATOM 672 N N . GLU A 1 84 ? 10.694 0.712 -20.630 1.00 87.31 84 GLU A N 1
ATOM 673 C CA . GLU A 1 84 ? 9.994 1.936 -20.223 1.00 87.31 84 GLU A CA 1
ATOM 674 C C . GLU A 1 84 ? 10.620 2.555 -18.965 1.00 87.31 84 GLU A C 1
ATOM 676 O O . GLU A 1 84 ? 10.740 3.775 -18.851 1.00 87.31 84 GLU A O 1
ATOM 681 N N . ARG A 1 85 ? 11.034 1.729 -17.999 1.00 84.12 85 ARG A N 1
ATOM 682 C CA . ARG A 1 85 ? 11.703 2.207 -16.784 1.00 84.12 85 ARG A CA 1
ATOM 683 C C . ARG A 1 85 ? 13.113 2.694 -17.050 1.00 84.12 85 ARG A C 1
ATOM 685 O O . ARG A 1 85 ? 13.503 3.687 -16.448 1.00 84.12 85 ARG A O 1
ATOM 692 N N . LEU A 1 86 ? 13.847 2.036 -17.938 1.00 83.62 86 LEU A N 1
ATOM 693 C CA . LEU A 1 86 ? 15.162 2.486 -18.373 1.00 83.62 86 LEU A CA 1
ATOM 694 C C . LEU A 1 86 ? 15.049 3.822 -19.122 1.00 83.62 86 LEU A C 1
ATOM 696 O O . LEU A 1 86 ? 15.797 4.747 -18.828 1.00 83.62 86 LEU A O 1
ATOM 700 N N . ALA A 1 87 ? 14.046 3.962 -19.993 1.00 79.75 87 ALA A N 1
ATOM 701 C CA . ALA A 1 87 ? 13.740 5.195 -20.714 1.00 79.75 87 ALA A CA 1
ATOM 702 C C . ALA A 1 87 ? 13.271 6.329 -19.785 1.00 79.75 87 ALA A C 1
ATOM 704 O O . ALA A 1 87 ? 13.611 7.489 -19.998 1.00 79.75 87 ALA A O 1
ATOM 705 N N . LYS A 1 88 ? 12.521 6.016 -18.720 1.00 73.19 88 LYS A N 1
ATOM 706 C CA . LYS A 1 88 ? 12.172 6.981 -17.657 1.00 73.19 88 LYS A CA 1
ATOM 707 C C . LYS A 1 88 ? 13.346 7.294 -16.732 1.00 73.19 88 LYS A C 1
ATOM 709 O O . LYS A 1 88 ? 13.376 8.366 -16.141 1.00 73.19 88 LYS A O 1
ATOM 714 N N . SER A 1 89 ? 14.313 6.387 -16.631 1.00 58.25 89 SER A N 1
ATOM 715 C CA . SER A 1 89 ? 15.587 6.579 -15.940 1.00 58.25 89 SER A CA 1
ATOM 716 C C . SER A 1 89 ? 16.610 7.309 -16.818 1.00 58.25 89 SER A C 1
ATOM 718 O O . SER A 1 89 ? 17.814 7.109 -16.660 1.00 58.25 89 SER A O 1
ATOM 720 N N . ILE A 1 90 ? 16.166 8.206 -17.702 1.00 54.66 90 ILE A N 1
ATOM 721 C CA . ILE A 1 90 ? 16.991 9.352 -18.078 1.00 54.66 90 ILE A CA 1
ATOM 722 C C . ILE A 1 90 ? 16.990 10.261 -16.851 1.00 54.66 90 ILE A C 1
ATOM 724 O O . ILE A 1 90 ? 16.212 11.207 -16.725 1.00 54.66 90 ILE A O 1
ATOM 728 N N . THR A 1 91 ? 17.861 9.936 -15.896 1.00 53.72 91 THR A N 1
ATOM 729 C CA . THR A 1 91 ? 18.425 10.965 -15.033 1.00 53.72 91 THR A CA 1
ATOM 730 C C . THR A 1 91 ? 18.901 12.059 -15.987 1.00 53.72 91 THR A C 1
ATOM 732 O O . THR A 1 91 ? 19.585 11.717 -16.962 1.00 53.72 91 THR A O 1
ATOM 735 N N . PRO A 1 92 ? 18.531 13.338 -15.792 1.00 52.41 92 PRO A N 1
ATOM 736 C CA . PRO A 1 92 ? 19.152 14.396 -16.571 1.00 52.41 92 PRO A CA 1
ATOM 737 C C . PRO A 1 92 ? 20.674 14.180 -16.524 1.00 52.41 92 PRO A C 1
ATOM 739 O O . PRO A 1 92 ? 21.172 13.716 -15.485 1.00 52.41 92 PRO A O 1
ATOM 742 N N . PRO A 1 93 ? 21.419 14.454 -17.616 1.00 48.75 93 PRO A N 1
ATOM 743 C CA . PRO A 1 93 ? 22.876 14.497 -17.523 1.00 48.75 93 PRO A CA 1
ATOM 744 C C . PRO A 1 93 ? 23.230 15.317 -16.278 1.00 48.75 93 PRO A C 1
ATOM 746 O O . PRO A 1 93 ? 22.451 16.218 -15.946 1.00 48.75 93 PRO A O 1
ATOM 749 N N . PRO A 1 94 ? 24.316 15.008 -15.547 1.00 41.00 94 PRO A N 1
ATOM 750 C CA . PRO A 1 94 ? 24.723 15.852 -14.442 1.00 41.00 94 PRO A CA 1
ATOM 751 C C . PRO A 1 94 ? 24.924 17.247 -15.019 1.00 41.00 94 PRO A C 1
ATOM 753 O O . PRO A 1 94 ? 25.933 17.529 -15.657 1.00 41.00 94 PRO A O 1
ATOM 756 N N . SER A 1 95 ? 23.909 18.097 -14.874 1.00 44.53 95 SER A N 1
ATOM 757 C CA . SER A 1 95 ? 24.037 19.497 -15.173 1.00 44.53 95 SER A CA 1
ATOM 758 C C . SER A 1 95 ? 25.156 19.940 -14.258 1.00 44.53 95 SER A C 1
ATOM 760 O O . SER A 1 95 ? 25.076 19.744 -13.040 1.00 44.53 95 SER A O 1
ATOM 762 N N . GLU A 1 96 ? 26.176 20.566 -14.826 1.00 43.19 96 GLU A N 1
ATOM 763 C CA . GLU A 1 96 ? 27.042 21.499 -14.116 1.00 43.19 96 GLU A CA 1
ATOM 764 C C . GLU A 1 96 ? 26.188 22.699 -13.653 1.00 43.19 96 GLU A C 1
ATOM 766 O O . GLU A 1 96 ? 26.434 23.858 -13.962 1.00 43.19 96 GLU A O 1
ATOM 771 N N . CYS A 1 97 ? 25.098 22.429 -12.936 1.00 28.80 97 CYS A N 1
ATOM 772 C CA . CYS A 1 97 ? 24.294 23.407 -12.254 1.00 28.80 97 CYS A CA 1
ATOM 773 C C . CYS A 1 97 ? 24.952 23.587 -10.901 1.00 28.80 97 CYS A C 1
ATOM 775 O O . CYS A 1 97 ? 24.689 22.866 -9.936 1.00 28.80 97 CYS A O 1
ATOM 777 N N . LEU A 1 98 ? 25.836 24.581 -10.887 1.00 39.94 98 LEU A N 1
ATOM 778 C CA . LEU A 1 98 ? 26.087 25.452 -9.757 1.00 39.94 98 LEU A CA 1
ATOM 779 C C . LEU A 1 98 ? 24.931 25.371 -8.749 1.00 39.94 98 LEU A C 1
ATOM 781 O O . LEU A 1 98 ? 23.788 25.720 -9.046 1.00 39.94 98 LEU A O 1
ATOM 785 N N . MET A 1 99 ? 25.264 24.832 -7.582 1.00 38.53 99 MET A N 1
ATOM 786 C CA . MET A 1 99 ? 24.389 24.576 -6.448 1.00 38.53 99 MET A CA 1
ATOM 787 C C . MET A 1 99 ? 23.445 25.755 -6.175 1.00 38.53 99 MET A C 1
ATOM 789 O O . MET A 1 99 ? 23.799 26.699 -5.474 1.00 38.53 99 MET A O 1
ATOM 793 N N . SER A 1 100 ? 22.220 25.683 -6.678 1.00 46.25 100 SER A N 1
ATOM 794 C CA . SER A 1 100 ? 21.113 26.501 -6.192 1.00 46.25 100 SER A CA 1
ATOM 795 C C . SER A 1 100 ? 19.930 25.575 -5.957 1.00 46.25 100 SER A C 1
ATOM 797 O O . SER A 1 100 ? 19.019 25.439 -6.769 1.00 46.25 100 SER A O 1
ATOM 799 N N . SER A 1 101 ? 20.012 24.838 -4.850 1.00 40.03 101 SER A N 1
ATOM 800 C CA . SER A 1 101 ? 18.894 24.075 -4.322 1.00 40.03 101 SER A CA 1
ATOM 801 C C . SER A 1 101 ? 17.841 25.041 -3.780 1.00 40.03 101 SER A C 1
ATOM 803 O O . SER A 1 101 ? 18.121 25.896 -2.938 1.00 40.03 101 SER A O 1
ATOM 805 N N . SER A 1 102 ? 16.596 24.880 -4.227 1.00 41.34 102 SER A N 1
ATOM 806 C CA . SER A 1 102 ? 15.448 25.343 -3.450 1.00 41.34 102 SER A CA 1
ATOM 807 C C . SER A 1 102 ? 15.505 24.689 -2.059 1.00 41.34 102 SER A C 1
ATOM 809 O O . SER A 1 102 ? 15.844 23.504 -1.961 1.00 41.34 102 SER A O 1
ATOM 811 N N . PRO A 1 103 ? 15.214 25.414 -0.966 1.00 44.56 103 PRO A N 1
ATOM 812 C CA . PRO A 1 103 ? 15.438 24.899 0.372 1.00 44.56 103 PRO A CA 1
ATOM 813 C C . PRO A 1 103 ? 14.303 23.942 0.739 1.00 44.56 103 PRO A C 1
ATOM 815 O O . PRO A 1 103 ? 13.268 24.350 1.259 1.00 44.56 103 PRO A O 1
ATOM 818 N N . ILE A 1 104 ? 14.501 22.644 0.508 1.00 43.16 104 ILE A N 1
ATOM 819 C CA . ILE A 1 104 ? 13.818 21.626 1.309 1.00 43.16 104 ILE A CA 1
ATOM 820 C C . ILE A 1 104 ? 14.438 21.730 2.703 1.00 43.16 104 ILE A C 1
ATOM 822 O O . ILE A 1 104 ? 15.505 21.185 2.985 1.00 43.16 104 ILE A O 1
ATOM 826 N N . SER A 1 105 ? 13.809 22.552 3.541 1.00 50.03 105 SER A N 1
ATOM 827 C CA . SER A 1 105 ? 14.247 22.822 4.905 1.00 50.03 105 SER A CA 1
ATOM 828 C C . SER A 1 105 ? 13.836 21.655 5.793 1.00 50.03 105 SER A C 1
ATOM 830 O O . SER A 1 105 ? 12.766 21.644 6.392 1.00 50.03 105 SER A O 1
ATOM 832 N N . THR A 1 106 ? 14.667 20.617 5.837 1.00 55.53 106 THR A N 1
ATOM 833 C CA . THR A 1 106 ? 14.551 19.578 6.862 1.00 55.53 106 THR A CA 1
ATOM 834 C C . THR A 1 106 ? 14.727 20.217 8.237 1.00 55.53 106 THR A C 1
ATOM 836 O O . THR A 1 106 ? 15.698 20.947 8.443 1.00 55.53 106 THR A O 1
ATOM 839 N N . SER A 1 107 ? 13.830 19.926 9.181 1.00 53.59 107 SER A N 1
ATOM 840 C CA . SER A 1 107 ? 13.943 20.385 10.568 1.00 53.59 107 SER A CA 1
ATOM 841 C C . SER A 1 107 ? 15.297 19.967 11.152 1.00 53.59 107 SER A C 1
ATOM 843 O O . SER A 1 107 ? 15.577 18.780 11.331 1.00 53.59 107 SER A O 1
ATOM 845 N N . VAL A 1 108 ? 16.159 20.943 11.415 1.00 65.94 108 VAL A N 1
ATOM 846 C CA . VAL A 1 108 ? 17.500 20.721 11.963 1.00 65.94 108 VAL A CA 1
ATOM 847 C C . VAL A 1 108 ? 17.387 20.423 13.458 1.00 65.94 108 VAL A C 1
ATOM 849 O O . VAL A 1 108 ? 16.615 21.057 14.172 1.00 65.94 108 VAL A O 1
ATOM 852 N N . THR A 1 109 ? 18.165 19.463 13.960 1.00 74.69 109 THR A N 1
ATOM 853 C CA . THR A 1 109 ? 18.143 19.116 15.392 1.00 74.69 109 THR A CA 1
ATOM 854 C C . THR A 1 109 ? 18.921 20.149 16.217 1.00 74.69 109 THR A C 1
ATOM 856 O O . THR A 1 109 ? 19.994 20.587 15.802 1.00 74.69 109 THR A O 1
ATOM 859 N N . LEU A 1 110 ? 18.467 20.461 17.440 1.00 75.88 110 LEU A N 1
ATOM 860 C CA . LEU A 1 110 ? 19.165 21.366 18.376 1.00 75.88 110 LEU A CA 1
ATOM 861 C C . LEU A 1 110 ? 20.656 21.028 18.558 1.00 75.88 110 LEU A C 1
ATOM 863 O O . LEU A 1 110 ? 21.498 21.920 18.601 1.00 75.88 110 LEU A O 1
ATOM 867 N N . ARG A 1 111 ? 21.001 19.734 18.588 1.00 75.31 111 ARG A N 1
ATOM 868 C CA . ARG A 1 111 ? 22.387 19.249 18.698 1.00 75.31 111 ARG A CA 1
ATOM 869 C C . ARG A 1 111 ? 23.274 19.712 17.539 1.00 75.31 111 ARG A C 1
ATOM 871 O O . ARG A 1 111 ? 24.447 20.009 17.748 1.00 75.31 111 ARG A O 1
ATOM 878 N N . GLN A 1 112 ? 22.730 19.756 16.323 1.00 79.06 112 GLN A N 1
ATOM 879 C CA . GLN A 1 112 ? 23.468 20.213 15.146 1.00 79.06 112 GLN A CA 1
ATOM 880 C C . GLN A 1 112 ? 23.713 21.721 15.237 1.00 79.06 112 GLN A C 1
ATOM 882 O O . GLN A 1 112 ? 24.849 22.155 15.056 1.00 79.06 112 GLN A O 1
ATOM 887 N N . ILE A 1 113 ? 22.684 22.497 15.594 1.00 83.12 113 ILE A N 1
ATOM 888 C CA . ILE A 1 113 ? 22.785 23.951 15.809 1.00 83.12 113 ILE A CA 1
ATOM 889 C C . ILE A 1 113 ? 23.865 24.266 16.846 1.00 83.12 113 ILE A C 1
ATOM 891 O O . ILE A 1 113 ? 24.745 25.084 16.587 1.00 83.12 113 ILE A O 1
ATOM 895 N N . TRP A 1 114 ? 23.839 23.562 17.979 1.00 84.25 114 TRP A N 1
ATOM 896 C CA . TRP A 1 114 ? 24.799 23.756 19.062 1.00 84.25 114 TRP A CA 1
ATOM 897 C C . TRP A 1 114 ? 26.238 23.473 18.618 1.00 84.25 114 TRP A C 1
ATOM 899 O O . TRP A 1 114 ? 27.119 24.296 18.835 1.00 84.25 114 TRP A O 1
ATOM 909 N N . LYS A 1 115 ? 26.464 22.371 17.889 1.00 86.44 115 LYS A N 1
ATOM 910 C CA . LYS A 1 115 ? 27.791 22.021 17.359 1.00 86.44 115 LYS A CA 1
ATOM 911 C C . LYS A 1 115 ? 28.379 23.124 16.470 1.00 86.44 115 LYS A C 1
ATOM 913 O O . LYS A 1 115 ? 29.573 23.392 16.555 1.00 86.44 115 LYS A O 1
ATOM 918 N N . VAL A 1 116 ? 27.563 23.756 15.620 1.00 84.75 116 VAL A N 1
ATOM 919 C CA . VAL A 1 116 ? 28.027 24.858 14.757 1.00 84.75 116 VAL A CA 1
ATOM 920 C C . VAL A 1 116 ? 28.284 26.124 15.575 1.00 84.75 116 VAL A C 1
ATOM 922 O O . VAL A 1 116 ? 29.312 26.760 15.371 1.00 84.75 116 VAL A O 1
ATOM 925 N N . GLY A 1 117 ? 27.409 26.454 16.530 1.00 84.44 117 GLY A N 1
ATOM 926 C CA . GLY A 1 117 ? 27.595 27.598 17.428 1.00 84.44 117 GLY A CA 1
ATOM 927 C C . GLY A 1 117 ? 28.901 27.519 18.223 1.00 84.44 117 GLY A C 1
ATOM 928 O O . GLY A 1 117 ? 29.692 28.455 18.181 1.00 84.44 117 GLY A O 1
ATOM 929 N N . SER A 1 118 ? 29.183 26.372 18.848 1.00 82.12 118 SER A N 1
ATOM 930 C CA . SER A 1 118 ? 30.435 26.149 19.586 1.00 82.12 118 SER A CA 1
ATOM 931 C C . SER A 1 118 ? 31.671 26.196 18.684 1.00 82.12 118 SER A C 1
ATOM 933 O O . SER A 1 118 ? 32.728 26.663 19.103 1.00 82.12 118 SER A O 1
ATOM 935 N N . SER A 1 119 ? 31.546 25.740 17.432 1.00 83.44 119 SER A N 1
ATOM 936 C CA . SER A 1 119 ? 32.629 25.843 16.449 1.00 83.44 119 SER A CA 1
ATOM 937 C C . SER A 1 119 ? 32.953 27.305 16.135 1.00 83.44 119 SER A C 1
ATOM 939 O O . SER A 1 119 ? 34.119 27.683 16.152 1.00 83.44 119 SER A O 1
ATOM 941 N N . ILE A 1 120 ? 31.934 28.143 15.916 1.00 81.94 120 ILE A N 1
ATOM 942 C CA . ILE A 1 120 ? 32.101 29.587 15.691 1.00 81.94 120 ILE A CA 1
ATOM 943 C C . ILE A 1 120 ? 32.707 30.259 16.932 1.00 81.94 120 ILE A C 1
ATOM 945 O O . ILE A 1 120 ? 33.670 31.011 16.814 1.00 81.94 120 ILE A O 1
ATOM 949 N N . GLU A 1 121 ? 32.193 29.957 18.125 1.00 80.56 121 GLU A N 1
ATOM 950 C CA . GLU A 1 121 ? 32.651 30.547 19.390 1.00 80.56 121 GLU A CA 1
ATOM 951 C C . GLU A 1 121 ? 34.136 30.269 19.664 1.00 80.56 121 GLU A C 1
ATOM 953 O O . GLU A 1 121 ? 34.860 31.149 20.129 1.00 80.56 121 GLU A O 1
ATOM 958 N N . SER A 1 122 ? 34.622 29.078 19.298 1.00 78.81 122 SER A N 1
ATOM 959 C CA . SER A 1 122 ? 36.040 28.729 19.442 1.00 78.81 122 SER A CA 1
ATOM 960 C C . SER A 1 122 ? 36.980 29.601 18.594 1.00 78.81 122 SER A C 1
ATOM 962 O O . SER A 1 122 ? 38.133 29.800 18.977 1.00 78.81 122 SER A O 1
ATOM 964 N N . VAL A 1 123 ? 36.484 30.160 17.483 1.00 73.38 123 VAL A N 1
ATOM 965 C CA . VAL A 1 123 ? 37.266 30.937 16.505 1.00 73.38 123 VAL A CA 1
ATOM 966 C C . VAL A 1 123 ? 37.143 32.452 16.727 1.00 73.38 123 VAL A C 1
ATOM 968 O O . VAL A 1 123 ? 38.065 33.191 16.399 1.00 73.38 123 VAL A O 1
ATOM 971 N N . VAL A 1 124 ? 36.058 32.934 17.342 1.00 65.44 124 VAL A N 1
ATOM 972 C CA . VAL A 1 124 ? 35.751 34.373 17.528 1.00 65.44 124 VAL A CA 1
ATOM 973 C C . VAL A 1 124 ? 36.515 35.024 18.706 1.00 65.44 124 VAL A C 1
ATOM 975 O O . VAL A 1 124 ? 36.168 36.105 19.178 1.00 65.44 124 VAL A O 1
ATOM 978 N N . ARG A 1 125 ? 37.623 34.435 19.179 1.00 66.88 125 ARG A N 1
ATOM 979 C CA . ARG A 1 125 ? 38.515 35.138 20.125 1.00 66.88 125 ARG A CA 1
ATOM 980 C C . ARG A 1 125 ? 39.100 36.399 19.456 1.00 66.88 125 ARG A C 1
ATOM 982 O O . ARG A 1 125 ? 39.424 36.353 18.268 1.00 66.88 125 ARG A O 1
ATOM 989 N N . PRO A 1 126 ? 39.225 37.530 20.178 1.00 57.06 126 PRO A N 1
ATOM 990 C CA . PRO A 1 126 ? 39.531 38.821 19.566 1.00 57.06 126 PRO A CA 1
ATOM 991 C C . PRO A 1 126 ? 40.899 38.794 18.871 1.00 57.06 126 PRO A C 1
ATOM 993 O O . PRO A 1 126 ? 41.924 38.649 19.531 1.00 57.06 126 PRO A O 1
ATOM 996 N N . GLY A 1 127 ? 40.897 38.927 17.539 1.00 58.56 127 GLY A N 1
ATOM 997 C CA . GLY A 1 127 ? 42.107 39.107 16.726 1.00 58.56 127 GLY A CA 1
ATOM 998 C C . GLY A 1 127 ? 42.318 38.134 15.558 1.00 58.56 127 GLY A C 1
ATOM 999 O O . GLY A 1 127 ? 43.312 38.279 14.855 1.00 58.56 127 GLY A O 1
ATOM 1000 N N . VAL A 1 128 ? 41.428 37.164 15.314 1.00 62.88 128 VAL A N 1
ATOM 1001 C CA . VAL A 1 128 ? 41.633 36.150 14.256 1.00 62.88 128 VAL A CA 1
ATOM 1002 C C . VAL A 1 128 ? 40.917 36.514 12.948 1.00 62.88 128 VAL A C 1
ATOM 1004 O O . VAL A 1 128 ? 39.733 36.850 12.933 1.00 62.88 128 VAL A O 1
ATOM 1007 N N . THR A 1 129 ? 41.643 36.427 11.831 1.00 65.38 129 THR A N 1
ATOM 1008 C CA . THR A 1 129 ? 41.148 36.657 10.465 1.00 65.38 129 THR A CA 1
ATOM 1009 C C . THR A 1 129 ? 40.078 35.630 10.075 1.00 65.38 129 THR A C 1
ATOM 1011 O O . THR A 1 129 ? 40.280 34.424 10.214 1.00 65.38 129 THR A O 1
ATOM 1014 N N . LEU A 1 130 ? 38.940 36.101 9.555 1.00 69.81 130 LEU A N 1
ATOM 1015 C CA . LEU A 1 130 ? 37.817 35.257 9.135 1.00 69.81 130 LEU A CA 1
ATOM 1016 C C . LEU A 1 130 ? 38.211 34.364 7.948 1.00 69.81 130 LEU A C 1
ATOM 1018 O O . LEU A 1 130 ? 38.330 34.831 6.816 1.00 69.81 130 LEU A O 1
ATOM 1022 N N . THR A 1 131 ? 38.383 33.066 8.195 1.00 78.50 131 THR A N 1
ATOM 1023 C CA . THR A 1 131 ? 38.584 32.074 7.131 1.00 78.50 131 THR A CA 1
ATOM 1024 C C . THR A 1 131 ? 37.272 31.829 6.367 1.00 78.50 131 THR A C 1
ATOM 1026 O O . THR A 1 131 ? 36.186 31.951 6.947 1.00 78.50 131 THR A O 1
ATOM 1029 N N . PRO A 1 132 ? 37.321 31.446 5.076 1.00 79.44 132 PRO A N 1
ATOM 1030 C CA . PRO A 1 132 ? 36.119 31.170 4.280 1.00 79.44 132 PRO A CA 1
ATOM 1031 C C . PRO A 1 132 ? 35.231 30.072 4.890 1.00 79.44 132 PRO A C 1
ATOM 1033 O O . PRO A 1 132 ? 34.003 30.132 4.790 1.00 79.44 132 PRO A O 1
ATOM 1036 N N . ASP A 1 133 ? 35.828 29.106 5.591 1.00 78.56 133 ASP A N 1
ATOM 1037 C CA . ASP A 1 133 ? 35.090 28.078 6.328 1.00 78.56 133 ASP A CA 1
ATOM 1038 C C . ASP A 1 133 ? 34.305 28.661 7.513 1.00 78.56 133 ASP A C 1
ATOM 1040 O O . ASP A 1 133 ? 33.154 28.282 7.727 1.00 78.56 133 ASP A O 1
ATOM 1044 N N . THR A 1 134 ? 34.869 29.645 8.221 1.00 79.25 134 THR A N 1
ATOM 1045 C CA . THR A 1 134 ? 34.190 30.344 9.327 1.00 79.25 134 THR A CA 1
ATOM 1046 C C . THR A 1 134 ? 32.983 31.128 8.817 1.00 79.25 134 THR A C 1
ATOM 1048 O O . THR A 1 134 ? 31.895 31.051 9.386 1.00 79.25 134 THR A O 1
ATOM 1051 N N . VAL A 1 135 ? 33.129 31.825 7.686 1.00 80.50 135 VAL A N 1
ATOM 1052 C CA . VAL A 1 135 ? 32.022 32.551 7.038 1.00 80.50 135 VAL A CA 1
ATOM 1053 C C . VAL A 1 135 ? 30.912 31.589 6.602 1.00 80.50 135 VAL A C 1
ATOM 1055 O O . VAL A 1 135 ? 29.722 31.887 6.753 1.00 80.50 135 VAL A O 1
ATOM 1058 N N . ARG A 1 136 ? 31.274 30.405 6.093 1.00 83.50 136 ARG A N 1
ATOM 1059 C CA . ARG A 1 136 ? 30.313 29.351 5.743 1.00 83.50 136 ARG A CA 1
ATOM 1060 C C . ARG A 1 136 ? 29.579 28.826 6.977 1.00 83.50 136 ARG A C 1
ATOM 1062 O O . ARG A 1 136 ? 28.365 28.632 6.917 1.00 83.50 136 ARG A O 1
ATOM 1069 N N . ASP A 1 137 ? 30.286 28.619 8.081 1.00 83.44 137 ASP A N 1
ATOM 1070 C CA . ASP A 1 137 ? 29.711 28.111 9.325 1.00 83.44 137 ASP A CA 1
ATOM 1071 C C . ASP A 1 137 ? 28.754 29.124 9.968 1.00 83.44 137 ASP A C 1
ATOM 1073 O O . ASP A 1 137 ? 27.654 28.742 10.374 1.00 83.44 137 ASP A O 1
ATOM 1077 N N . ILE A 1 138 ? 29.095 30.415 9.947 1.00 85.88 138 ILE A N 1
ATOM 1078 C CA . ILE A 1 138 ? 28.212 31.511 10.378 1.00 85.88 138 ILE A CA 1
ATOM 1079 C C . ILE A 1 138 ? 26.944 31.559 9.520 1.00 85.88 138 ILE A C 1
ATOM 1081 O O . ILE A 1 138 ? 25.830 31.549 10.046 1.00 85.88 138 ILE A O 1
ATOM 1085 N N . ASN A 1 139 ? 27.084 31.542 8.192 1.00 84.38 139 ASN A N 1
ATOM 1086 C CA . ASN A 1 139 ? 25.931 31.542 7.290 1.00 84.38 139 ASN A CA 1
ATOM 1087 C C . ASN A 1 139 ? 25.041 30.308 7.487 1.00 84.38 139 ASN A C 1
ATOM 1089 O O . ASN A 1 139 ? 23.813 30.403 7.422 1.00 84.38 139 ASN A O 1
ATOM 1093 N N . ARG A 1 140 ? 25.643 29.145 7.759 1.00 83.31 140 ARG A N 1
ATOM 1094 C CA . ARG A 1 140 ? 24.908 27.921 8.086 1.00 83.31 140 ARG A CA 1
ATOM 1095 C C . ARG A 1 140 ? 24.149 28.064 9.406 1.00 83.31 140 ARG A C 1
ATOM 1097 O O . ARG A 1 140 ? 22.974 27.708 9.450 1.00 83.31 140 ARG A O 1
ATOM 1104 N N . PHE A 1 141 ? 24.772 28.627 10.440 1.00 87.88 141 PHE A N 1
ATOM 1105 C CA . PHE A 1 141 ? 24.130 28.882 11.731 1.00 87.88 141 PHE A CA 1
ATOM 1106 C C . PHE A 1 141 ? 22.927 29.826 11.607 1.00 87.88 141 PHE A C 1
ATOM 1108 O O . PHE A 1 141 ? 21.849 29.508 12.107 1.00 87.88 141 PHE A O 1
ATOM 1115 N N . ILE A 1 142 ? 23.070 30.932 10.868 1.00 87.56 142 ILE A N 1
ATOM 1116 C CA . ILE A 1 142 ? 21.981 31.892 10.621 1.00 87.56 142 ILE A CA 1
ATOM 1117 C C . ILE A 1 142 ? 20.808 31.208 9.906 1.00 87.56 142 ILE A C 1
ATOM 1119 O O . ILE A 1 142 ? 19.667 31.295 10.365 1.00 87.56 142 ILE A O 1
ATOM 1123 N N . LYS A 1 143 ? 21.077 30.468 8.819 1.00 85.56 143 LYS A N 1
ATOM 1124 C CA . LYS A 1 143 ? 20.038 29.728 8.078 1.00 85.56 143 LYS A CA 1
ATOM 1125 C C . LYS A 1 143 ? 19.295 28.735 8.975 1.00 85.56 143 LYS A C 1
ATOM 1127 O O . LYS A 1 143 ? 18.070 28.639 8.912 1.00 85.56 143 LYS A O 1
ATOM 1132 N N . TRP A 1 144 ? 20.019 28.019 9.833 1.00 85.38 144 TRP A N 1
ATOM 1133 C CA . TRP A 1 144 ? 19.423 27.058 10.760 1.00 85.38 144 TRP A CA 1
ATOM 1134 C C . TRP A 1 144 ? 18.595 27.734 11.858 1.00 85.38 144 TRP A C 1
ATOM 1136 O O . TRP A 1 144 ? 17.495 27.268 12.154 1.00 85.38 144 TRP A O 1
ATOM 1146 N N . GLY A 1 145 ? 19.067 28.852 12.417 1.00 85.94 145 GLY A N 1
ATOM 1147 C CA . GLY A 1 145 ? 18.330 29.630 13.416 1.00 85.94 145 GLY A CA 1
ATOM 1148 C C . GLY A 1 145 ? 16.991 30.157 12.889 1.00 85.94 145 GLY A C 1
ATOM 1149 O O . GLY A 1 145 ? 15.972 30.059 13.582 1.00 85.94 145 GLY A O 1
ATOM 1150 N N . ILE A 1 146 ? 16.966 30.630 11.638 1.00 84.00 146 ILE A N 1
ATOM 1151 C CA . ILE A 1 146 ? 15.740 31.085 10.965 1.00 84.00 146 ILE A CA 1
ATOM 1152 C C . ILE A 1 146 ? 14.761 29.917 10.784 1.00 84.00 146 ILE A C 1
ATOM 1154 O O . ILE A 1 146 ? 13.600 30.033 11.179 1.00 84.00 146 ILE A O 1
ATOM 1158 N N . SER A 1 147 ? 15.220 28.775 10.255 1.00 83.25 147 SER A N 1
ATOM 1159 C CA . SER A 1 147 ? 14.350 27.606 10.057 1.00 83.25 147 SER A CA 1
ATOM 1160 C C . SER A 1 147 ? 13.784 27.077 11.376 1.00 83.25 147 SER A C 1
ATOM 1162 O O . SER A 1 147 ? 12.592 26.800 11.455 1.00 83.25 147 SER A O 1
ATOM 1164 N N . ASN A 1 148 ? 14.607 26.959 12.422 1.00 83.44 148 ASN A N 1
ATOM 1165 C CA . ASN A 1 148 ? 14.163 26.455 13.722 1.00 83.44 148 ASN A CA 1
ATOM 1166 C C . ASN A 1 148 ? 13.133 27.389 14.381 1.00 83.44 148 ASN A C 1
ATOM 1168 O O . ASN A 1 148 ? 12.156 26.930 14.970 1.00 83.44 148 ASN A O 1
ATOM 1172 N N . THR A 1 149 ? 13.320 28.706 14.246 1.00 82.50 149 THR A N 1
ATOM 1173 C CA . THR A 1 149 ? 12.346 29.697 14.730 1.00 82.50 149 THR A CA 1
ATOM 1174 C C . THR A 1 149 ? 11.022 29.596 13.974 1.00 82.50 149 THR A C 1
ATOM 1176 O O . THR A 1 149 ? 9.962 29.640 14.597 1.00 82.50 149 THR A O 1
ATOM 1179 N N . ALA A 1 150 ? 11.064 29.432 12.648 1.00 79.06 150 ALA A N 1
ATOM 1180 C CA . ALA A 1 150 ? 9.864 29.300 11.827 1.00 79.06 150 ALA A CA 1
ATOM 1181 C C . ALA A 1 150 ? 9.033 28.067 12.224 1.00 79.06 150 ALA A C 1
ATOM 1183 O O . ALA A 1 150 ? 7.829 28.196 12.457 1.00 79.06 150 ALA A O 1
ATOM 1184 N N . GLU A 1 151 ? 9.685 26.915 12.392 1.00 83.12 151 GLU A N 1
ATOM 1185 C CA . GLU A 1 151 ? 9.055 25.677 12.869 1.00 83.12 151 GLU A CA 1
ATOM 1186 C C . GLU A 1 151 ? 8.447 25.853 14.268 1.00 83.12 151 GLU A C 1
ATOM 1188 O O . GLU A 1 151 ? 7.267 25.575 14.487 1.00 83.12 151 GLU A O 1
ATOM 1193 N N . LEU A 1 152 ? 9.201 26.414 15.221 1.00 83.69 152 LEU A N 1
ATOM 1194 C CA . LEU A 1 152 ? 8.713 26.641 16.586 1.00 83.69 152 LEU A CA 1
ATOM 1195 C C . LEU A 1 152 ? 7.471 27.548 16.619 1.00 83.69 152 LEU A C 1
ATOM 1197 O O . LEU A 1 152 ? 6.537 27.321 17.396 1.00 83.69 152 LEU A O 1
ATOM 1201 N N . VAL A 1 153 ? 7.444 28.583 15.776 1.00 81.31 153 VAL A N 1
ATOM 1202 C CA . VAL A 1 153 ? 6.296 29.486 15.655 1.00 81.31 153 VAL A CA 1
ATOM 1203 C C . VAL A 1 153 ? 5.072 28.751 15.098 1.00 81.31 153 VAL A C 1
ATOM 1205 O O . VAL A 1 153 ? 3.965 28.988 15.589 1.00 81.31 153 VAL A O 1
ATOM 1208 N N . GLN A 1 154 ? 5.241 27.853 14.122 1.00 81.38 154 GLN A N 1
ATOM 1209 C CA . GLN A 1 154 ? 4.146 27.024 13.603 1.00 81.38 154 GLN A CA 1
ATOM 1210 C C . GLN A 1 154 ? 3.604 26.082 14.685 1.00 81.38 154 GLN A C 1
ATOM 1212 O O . GLN A 1 154 ? 2.416 26.151 15.008 1.00 81.38 154 GLN A O 1
ATOM 1217 N N . VAL A 1 155 ? 4.486 25.334 15.355 1.00 83.56 155 VAL A N 1
ATOM 1218 C CA . VAL A 1 155 ? 4.124 24.417 16.450 1.00 83.56 155 VAL A CA 1
ATOM 1219 C C . VAL A 1 155 ? 3.354 25.141 17.560 1.00 83.56 155 VAL A C 1
ATOM 1221 O O . VAL A 1 155 ? 2.332 24.654 18.047 1.00 83.56 155 VAL A O 1
ATOM 1224 N N . LYS A 1 156 ? 3.782 26.352 17.943 1.00 84.00 156 LYS A N 1
ATOM 1225 C CA . LYS A 1 156 ? 3.092 27.150 18.970 1.00 84.00 156 LYS A CA 1
ATOM 1226 C C . LYS A 1 156 ? 1.691 27.592 18.534 1.00 84.00 156 LYS A C 1
ATOM 1228 O O . LYS A 1 156 ? 0.799 27.680 19.381 1.00 84.00 156 LYS A O 1
ATOM 1233 N N . ARG A 1 157 ? 1.476 27.901 17.250 1.00 82.38 157 ARG A N 1
ATOM 1234 C CA . ARG A 1 157 ? 0.142 28.248 16.726 1.00 82.38 157 ARG A CA 1
ATOM 1235 C C . ARG A 1 157 ? -0.782 27.037 16.729 1.00 82.38 157 ARG A C 1
ATOM 1237 O O . ARG A 1 157 ? -1.923 27.169 17.165 1.00 82.38 157 ARG A O 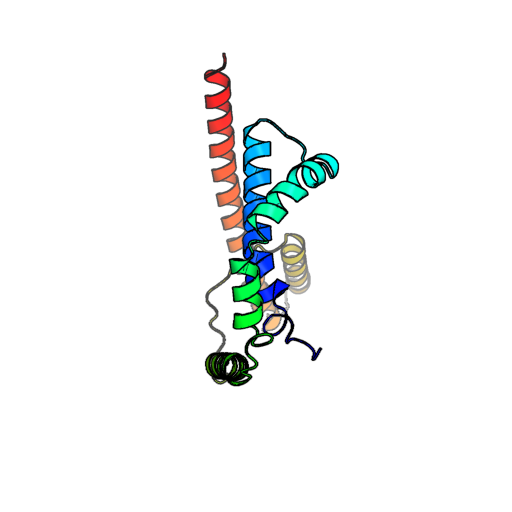1
ATOM 1244 N N . ASP A 1 158 ? -0.291 25.879 16.312 1.00 84.44 158 ASP A N 1
ATOM 1245 C CA . ASP A 1 158 ? -1.104 24.664 16.267 1.00 84.44 158 ASP A CA 1
ATOM 1246 C C . ASP A 1 158 ? -1.479 24.188 17.668 1.00 84.44 158 ASP A C 1
ATOM 1248 O O . ASP A 1 158 ? -2.648 23.910 17.927 1.00 84.44 158 ASP A O 1
ATOM 1252 N N . LEU A 1 159 ? -0.551 24.263 18.625 1.00 85.94 159 LEU A N 1
ATOM 1253 C CA . LEU A 1 159 ? -0.834 23.964 20.029 1.00 85.94 159 LEU A CA 1
ATOM 1254 C C . LEU A 1 159 ? -1.876 24.912 20.652 1.00 85.94 159 LEU A C 1
ATOM 1256 O O . LEU A 1 159 ? -2.631 24.525 21.543 1.00 85.94 159 LEU A O 1
ATOM 1260 N N . ARG A 1 160 ? -1.947 26.172 20.201 1.00 85.19 160 ARG A N 1
ATOM 1261 C CA . ARG A 1 160 ? -3.021 27.090 20.619 1.00 85.19 160 ARG A CA 1
ATOM 1262 C C . ARG A 1 160 ? -4.371 26.667 20.048 1.00 85.19 160 ARG A C 1
ATOM 1264 O O . ARG A 1 160 ? -5.356 26.700 20.781 1.00 85.19 160 ARG A O 1
ATOM 1271 N N . LYS A 1 161 ? -4.418 26.263 18.775 1.00 84.06 161 LYS A N 1
ATOM 1272 C CA . LYS A 1 161 ? -5.648 25.778 18.131 1.00 84.06 161 LYS A CA 1
ATOM 1273 C C . LYS A 1 161 ? -6.158 24.501 18.800 1.00 84.06 161 LYS A C 1
ATOM 1275 O O . LYS A 1 161 ? -7.347 24.424 19.092 1.00 84.06 161 LYS A O 1
ATOM 1280 N N . THR A 1 162 ? -5.277 23.546 19.104 1.00 83.69 162 THR A N 1
ATOM 1281 C CA . THR A 1 162 ? -5.662 22.299 19.784 1.00 83.69 162 THR A CA 1
ATOM 1282 C C . THR A 1 162 ? -6.173 22.565 21.197 1.00 83.69 162 THR A C 1
ATOM 1284 O O . THR A 1 162 ? -7.270 22.131 21.528 1.00 83.69 162 THR A O 1
ATOM 1287 N N . LYS A 1 163 ? -5.470 23.377 22.001 1.00 86.25 163 LYS A N 1
ATOM 1288 C CA . LYS A 1 163 ? -5.946 23.771 23.341 1.00 86.25 163 LYS A CA 1
ATOM 1289 C C . LYS A 1 163 ? -7.279 24.523 23.306 1.00 86.25 163 LYS A C 1
ATOM 1291 O O . LYS A 1 163 ? -8.088 24.379 24.220 1.00 86.25 163 LYS A O 1
ATOM 1296 N N . TYR A 1 164 ? -7.514 25.348 22.285 1.00 80.06 164 TYR A N 1
ATOM 1297 C CA . TYR A 1 164 ? -8.799 26.024 22.093 1.00 80.06 164 TYR A CA 1
ATOM 1298 C C . TYR A 1 164 ? -9.916 25.027 21.750 1.00 80.06 164 TYR A C 1
ATOM 1300 O O . TYR A 1 164 ? -10.982 25.078 22.362 1.00 80.06 164 TYR A O 1
ATOM 1308 N N . ALA A 1 165 ? -9.651 24.078 20.847 1.00 78.62 165 ALA A N 1
ATOM 1309 C CA . ALA A 1 165 ? -10.583 23.004 20.510 1.00 78.62 165 ALA A CA 1
ATOM 1310 C C . ALA A 1 165 ? -10.916 22.120 21.727 1.00 78.62 165 ALA A C 1
ATOM 1312 O O . ALA A 1 165 ? -12.088 21.843 21.968 1.00 78.62 165 ALA A O 1
ATOM 1313 N N . GLU A 1 166 ? -9.923 21.763 22.549 1.00 83.00 166 GLU A N 1
ATOM 1314 C CA . GLU A 1 166 ? -10.128 21.020 23.802 1.00 83.00 166 GLU A CA 1
ATOM 1315 C C . GLU A 1 166 ? -11.023 21.774 24.795 1.00 83.00 166 GLU A C 1
ATOM 1317 O O . GLU A 1 166 ? -11.862 21.165 25.458 1.00 83.00 166 GLU A O 1
ATOM 1322 N N . ARG A 1 167 ? -10.871 23.102 24.906 1.00 84.88 167 ARG A N 1
ATOM 1323 C CA . ARG A 1 167 ? -11.735 23.931 25.763 1.00 84.88 167 ARG A CA 1
ATOM 1324 C C . ARG A 1 167 ? -13.173 23.950 25.259 1.00 84.88 167 ARG A C 1
ATOM 1326 O O . ARG A 1 167 ? -14.071 23.712 26.057 1.00 84.88 167 ARG A O 1
ATOM 1333 N N . ILE A 1 168 ? -13.385 24.165 23.955 1.00 75.31 168 ILE A N 1
ATOM 1334 C CA . ILE A 1 168 ? -14.725 24.096 23.346 1.00 75.31 168 ILE A CA 1
ATOM 1335 C C . ILE A 1 168 ? -15.349 22.726 23.588 1.00 75.31 168 ILE A C 1
ATOM 1337 O O . ILE A 1 168 ? -16.525 22.645 23.928 1.00 75.31 168 ILE A O 1
ATOM 1341 N N . GLN A 1 169 ? -14.571 21.655 23.414 1.00 72.31 169 GLN A N 1
ATOM 1342 C CA . GLN A 1 169 ? -15.050 20.308 23.668 1.00 72.31 169 GLN A CA 1
ATOM 1343 C C . GLN A 1 169 ? -15.509 20.190 25.122 1.00 72.31 169 GLN A C 1
ATOM 1345 O O . GLN A 1 169 ? -16.669 19.877 25.337 1.00 72.31 169 GLN A O 1
ATOM 1350 N N . LYS A 1 170 ? -14.684 20.549 26.112 1.00 76.56 170 LYS A N 1
ATOM 1351 C CA . LYS A 1 170 ? -15.069 20.490 27.536 1.00 76.56 170 LYS A CA 1
ATOM 1352 C C . LYS A 1 170 ? -16.330 21.294 27.875 1.00 76.56 170 LYS A C 1
ATOM 1354 O O . LYS A 1 170 ? -17.130 20.815 28.663 1.00 76.56 170 LYS A O 1
ATOM 1359 N N . THR A 1 171 ? -16.540 22.461 27.263 1.00 70.12 171 THR A N 1
ATOM 1360 C CA . THR A 1 171 ? -17.758 23.270 27.466 1.00 70.12 171 THR A CA 1
ATOM 1361 C C . THR A 1 171 ? -19.010 22.656 26.829 1.00 70.12 171 THR A C 1
ATOM 1363 O O . THR A 1 171 ? -20.110 22.975 27.246 1.00 70.12 171 THR A O 1
ATOM 1366 N N . ARG A 1 172 ? -18.875 21.773 25.831 1.00 60.03 172 ARG A N 1
ATOM 1367 C CA . ARG A 1 172 ? -20.012 21.059 25.216 1.00 60.03 172 ARG A CA 1
ATOM 1368 C C . ARG A 1 172 ? -20.470 19.826 26.005 1.00 60.03 172 ARG A C 1
ATOM 1370 O O . ARG A 1 172 ? -21.525 19.290 25.690 1.00 60.03 172 ARG A O 1
ATOM 1377 N N . TRP A 1 173 ? -19.673 19.364 26.968 1.00 51.28 173 TRP A N 1
ATOM 1378 C CA . TRP A 1 173 ? -19.958 18.191 27.810 1.00 51.28 173 TRP A CA 1
ATOM 1379 C C . TRP A 1 173 ? -20.195 18.557 29.288 1.00 51.28 173 TRP A C 1
ATOM 1381 O O . TRP A 1 173 ? -20.232 17.660 30.127 1.00 51.28 173 TRP A O 1
ATOM 1391 N N . ALA A 1 174 ? -20.312 19.851 29.600 1.00 50.25 174 ALA A N 1
ATOM 1392 C CA . ALA A 1 174 ? -20.701 20.388 30.905 1.00 50.25 174 ALA A CA 1
ATOM 1393 C C . ALA A 1 174 ? -22.103 20.991 30.794 1.00 50.25 174 ALA A C 1
ATOM 1395 O O . ALA A 1 174 ? -22.876 20.834 31.761 1.00 50.25 174 ALA A O 1
#

Organism: NCBI:txid212602

InterPro domains:
  IPR004875 DDE superfamily endonuclease domain [PF03184] (1-65)